Protein AF-A0A968ZY49-F1 (afdb_monomer_lite)

pLDDT: mean 81.08, std 18.73, range [31.48, 95.81]

Radius of gyration: 23.1 Å; chains: 1; bounding box: 58×55×65 Å

Sequence (144 aa):
MNKLLLKALGASWLAFLIIGIVIKFCFAAPTITLLINRSYCAQTEWAQVAQTYRELYTRHQHKTLRLQSVVVFSDFDEAVFESPPLPTIVENLNIYGQFDPHRQKLLQQRYGQTQVIGCHSMKDFNHGVSADSMGKLGKISHKQ

Structure (mmCIF, N/CA/C/O backbone):
data_AF-A0A968ZY49-F1
#
_entry.id   AF-A0A968ZY49-F1
#
loop_
_atom_site.group_PDB
_atom_site.id
_atom_site.type_symbol
_atom_site.label_atom_id
_atom_site.label_alt_id
_atom_site.label_comp_id
_atom_site.label_asym_id
_atom_site.label_entity_id
_atom_site.label_seq_id
_atom_site.pdbx_PDB_ins_code
_atom_site.Cartn_x
_atom_site.Cartn_y
_atom_site.Cartn_z
_atom_site.occupancy
_atom_site.B_iso_or_equiv
_atom_site.auth_seq_id
_atom_site.auth_comp_id
_atom_site.auth_asym_id
_atom_site.auth_atom_id
_atom_site.pdbx_PDB_model_num
ATOM 1 N N . MET A 1 1 ? -43.993 -1.589 46.257 1.00 51.53 1 MET A N 1
ATOM 2 C CA . MET A 1 1 ? -42.820 -1.955 45.426 1.00 51.53 1 MET A CA 1
ATOM 3 C C . MET A 1 1 ? -42.411 -0.731 44.609 1.00 51.53 1 MET A C 1
ATOM 5 O O . MET A 1 1 ? -43.206 -0.241 43.812 1.00 51.53 1 MET A O 1
ATOM 9 N N . ASN A 1 2 ? -41.250 -0.145 44.906 1.00 61.53 2 ASN A N 1
ATOM 10 C CA . ASN A 1 2 ? -40.913 1.238 44.543 1.00 61.53 2 ASN A CA 1
ATOM 11 C C . ASN A 1 2 ? -40.533 1.384 43.059 1.00 61.53 2 ASN A C 1
ATOM 13 O O . ASN A 1 2 ? -39.383 1.187 42.674 1.00 61.53 2 ASN A O 1
ATOM 17 N N . LYS A 1 3 ? -41.506 1.787 42.230 1.00 71.69 3 LYS A N 1
ATOM 18 C CA . LYS A 1 3 ? -41.359 2.032 40.778 1.00 71.69 3 LYS A CA 1
ATOM 19 C C . LYS A 1 3 ? -40.250 3.041 40.423 1.00 71.69 3 LYS A C 1
ATOM 21 O O . LYS A 1 3 ? -39.707 2.990 39.324 1.00 71.69 3 LYS A O 1
ATOM 26 N N . LEU A 1 4 ? -39.907 3.935 41.352 1.00 73.56 4 LEU A N 1
ATOM 27 C CA . LEU A 1 4 ? -38.836 4.928 41.203 1.00 73.56 4 LEU A CA 1
ATOM 28 C C . LEU A 1 4 ? -37.434 4.300 41.184 1.00 73.56 4 LEU A C 1
ATOM 30 O O . L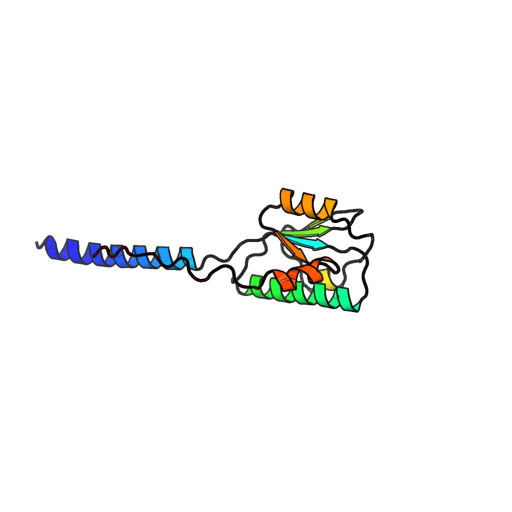EU A 1 4 ? -36.614 4.694 40.361 1.00 73.56 4 LEU A O 1
ATOM 34 N N . LEU A 1 5 ? -37.181 3.286 42.020 1.00 74.94 5 LEU A N 1
ATOM 35 C CA . LEU A 1 5 ? -35.892 2.582 42.058 1.00 74.94 5 LEU A CA 1
ATOM 36 C C . LEU A 1 5 ? -35.644 1.801 40.762 1.00 74.94 5 LEU A C 1
ATOM 38 O O . LEU A 1 5 ? -34.552 1.862 40.204 1.00 74.94 5 LEU A O 1
ATOM 42 N N . LEU A 1 6 ? -36.683 1.144 40.235 1.00 76.69 6 LEU A N 1
ATOM 43 C CA . LEU A 1 6 ? -36.614 0.438 38.951 1.00 76.69 6 LEU A CA 1
ATOM 44 C C . LEU A 1 6 ? -36.355 1.390 37.773 1.00 76.69 6 LEU A C 1
ATOM 46 O O . LEU A 1 6 ? -35.575 1.067 36.881 1.00 76.69 6 LEU A O 1
ATOM 50 N N . LYS A 1 7 ? -36.975 2.578 37.780 1.00 77.19 7 LYS A N 1
ATOM 51 C CA . LYS A 1 7 ? -36.745 3.609 36.757 1.00 77.19 7 LYS A CA 1
ATOM 52 C C . LYS A 1 7 ? -35.323 4.167 36.799 1.00 77.19 7 LYS A C 1
ATOM 54 O O . LYS A 1 7 ? -34.729 4.344 35.742 1.00 77.19 7 LYS A O 1
ATOM 59 N N . ALA A 1 8 ? -34.781 4.417 37.991 1.00 79.44 8 ALA A N 1
ATOM 60 C CA . ALA A 1 8 ? -33.418 4.919 38.148 1.00 79.44 8 ALA A CA 1
ATOM 61 C C . ALA A 1 8 ? -32.373 3.891 37.681 1.00 79.44 8 ALA A C 1
ATOM 63 O O . ALA A 1 8 ? -31.497 4.227 36.890 1.00 79.44 8 ALA A O 1
ATOM 64 N N . LEU A 1 9 ? -32.523 2.624 38.085 1.00 80.06 9 LEU A N 1
ATOM 65 C CA . LEU A 1 9 ? -31.646 1.529 37.653 1.00 80.06 9 LEU A CA 1
ATOM 66 C C . LEU A 1 9 ? -31.698 1.315 36.133 1.00 80.06 9 LEU A C 1
ATOM 68 O O . LEU A 1 9 ? -30.657 1.177 35.490 1.00 80.06 9 LEU A O 1
ATOM 72 N N . GLY A 1 10 ? -32.899 1.350 35.548 1.00 83.19 10 GLY A N 1
ATOM 73 C CA . GLY A 1 10 ? -33.075 1.255 34.100 1.00 83.19 10 GLY A CA 1
ATOM 74 C C . GLY A 1 10 ? -32.441 2.428 33.348 1.00 83.19 10 GLY A C 1
ATOM 75 O O . GLY A 1 10 ? -31.779 2.213 32.336 1.00 83.19 10 GLY A O 1
ATOM 76 N N . ALA A 1 11 ? -32.585 3.655 33.859 1.00 84.56 11 ALA A N 1
ATOM 77 C CA . ALA A 1 11 ? -32.007 4.852 33.249 1.00 84.56 11 ALA A CA 1
ATOM 78 C C . ALA A 1 11 ? -30.470 4.839 33.270 1.00 84.56 11 ALA A C 1
ATOM 80 O O . ALA A 1 11 ? -29.849 5.172 32.261 1.00 84.56 11 ALA A O 1
ATOM 81 N N . SER A 1 12 ? -29.851 4.401 34.373 1.00 85.50 12 SER A N 1
ATOM 82 C CA . SER A 1 12 ? -28.393 4.249 34.453 1.00 85.50 12 SER A CA 1
ATOM 83 C C . SER A 1 12 ? -27.876 3.217 33.452 1.00 85.50 12 SER A C 1
ATOM 85 O O . SER A 1 12 ? -26.904 3.487 32.750 1.00 85.50 12 SER A O 1
ATOM 87 N N . TRP A 1 13 ? -28.548 2.071 33.317 1.00 89.38 13 TRP A N 1
ATOM 88 C CA . TRP A 1 13 ? -28.162 1.052 32.337 1.00 89.38 13 TRP A CA 1
ATOM 89 C C . TRP A 1 13 ? -28.266 1.570 30.898 1.00 89.38 13 TRP A C 1
ATOM 91 O O . TRP A 1 13 ? -27.377 1.340 30.078 1.00 89.38 13 TRP A O 1
ATOM 101 N N . LEU A 1 14 ? -29.328 2.324 30.600 1.00 87.31 14 LEU A N 1
ATOM 102 C CA . LEU A 1 14 ? -29.531 2.930 29.286 1.00 87.31 14 LEU A CA 1
ATOM 103 C C . LEU A 1 14 ? -28.442 3.961 28.963 1.00 87.31 14 LEU A C 1
ATOM 105 O O . LEU A 1 14 ? -27.906 3.955 27.857 1.00 87.31 14 LEU A O 1
ATOM 109 N N . ALA A 1 15 ? -28.070 4.799 29.934 1.00 85.38 15 ALA A N 1
ATOM 110 C CA . ALA A 1 15 ? -26.989 5.769 29.778 1.00 85.38 15 ALA A CA 1
ATOM 111 C C . ALA A 1 15 ? -25.644 5.082 29.477 1.00 85.38 15 ALA A C 1
ATOM 113 O O . ALA A 1 15 ? -24.941 5.490 28.553 1.00 85.38 15 ALA A O 1
ATOM 114 N N . PHE A 1 16 ? -25.320 3.995 30.186 1.00 86.94 16 PHE A N 1
ATOM 115 C CA . PHE A 1 16 ? -24.114 3.204 29.920 1.00 86.94 16 PHE A CA 1
ATOM 116 C C . PHE A 1 16 ? -24.113 2.572 28.521 1.00 86.94 16 PHE A C 1
ATOM 118 O O . PHE A 1 16 ? -23.088 2.608 27.839 1.00 86.94 16 PHE A O 1
ATOM 125 N N . LEU A 1 17 ? -25.251 2.039 28.061 1.00 88.88 17 LEU A N 1
ATOM 126 C CA . LEU A 1 17 ? -25.364 1.473 26.712 1.00 88.88 17 LEU A CA 1
ATOM 127 C C . LEU A 1 17 ? -25.159 2.530 25.625 1.00 88.88 17 LEU A C 1
ATOM 129 O O . LEU A 1 17 ? -24.424 2.283 24.670 1.00 88.88 17 LEU A O 1
ATOM 133 N N . ILE A 1 18 ? -25.762 3.711 25.780 1.00 86.94 18 ILE A N 1
ATOM 134 C CA . ILE A 1 18 ? -25.609 4.810 24.818 1.00 86.94 18 ILE A CA 1
ATOM 135 C C . ILE A 1 18 ? -24.138 5.226 24.721 1.00 86.94 18 ILE A C 1
ATOM 137 O O . ILE A 1 18 ? -23.601 5.319 23.619 1.00 86.94 18 ILE A O 1
ATOM 141 N N . ILE A 1 19 ? -23.462 5.408 25.859 1.00 87.94 19 ILE A N 1
ATOM 142 C CA . ILE A 1 19 ? -22.042 5.788 25.892 1.00 87.94 19 ILE A CA 1
ATOM 143 C C . ILE A 1 19 ? -21.172 4.718 25.217 1.00 87.94 19 ILE A C 1
ATOM 145 O O . ILE A 1 19 ? -20.325 5.048 24.387 1.00 87.94 19 ILE A O 1
ATOM 149 N N . GLY A 1 20 ? -21.408 3.434 25.503 1.00 82.69 20 GLY A N 1
ATOM 150 C CA . GLY A 1 20 ? -20.674 2.334 24.872 1.00 82.69 20 GLY A CA 1
ATOM 151 C C . GLY A 1 20 ? -20.842 2.287 23.347 1.00 82.69 20 GLY A C 1
ATOM 152 O O . GLY A 1 20 ? -19.873 2.047 22.623 1.00 82.69 20 GLY A O 1
ATOM 153 N N . ILE A 1 21 ? -22.047 2.568 22.843 1.00 85.31 21 ILE A N 1
ATOM 154 C CA . ILE A 1 21 ? -22.327 2.636 21.401 1.00 85.31 21 ILE A CA 1
ATOM 155 C C . ILE A 1 21 ? -21.583 3.810 20.756 1.00 85.31 21 ILE A C 1
ATOM 157 O O . ILE A 1 21 ? -20.951 3.625 19.716 1.00 85.31 21 ILE A O 1
ATOM 161 N N . VAL A 1 22 ? -21.610 4.991 21.381 1.00 86.06 22 VAL A N 1
ATOM 162 C CA . VAL A 1 22 ? -20.924 6.190 20.871 1.00 86.06 22 VAL A CA 1
ATOM 163 C C . VAL A 1 22 ? -19.418 5.952 20.760 1.00 86.06 22 VAL A C 1
ATOM 165 O O . VAL A 1 22 ? -18.831 6.245 19.721 1.00 86.06 22 VAL A O 1
ATOM 168 N N . ILE A 1 23 ? -18.798 5.344 21.777 1.00 80.62 23 ILE A N 1
ATOM 169 C CA . ILE A 1 23 ? -17.364 5.017 21.755 1.00 80.62 23 ILE A CA 1
ATOM 170 C C . ILE A 1 23 ? -17.045 4.070 20.596 1.00 80.62 23 ILE A C 1
ATOM 172 O O . ILE A 1 23 ? -16.114 4.317 19.832 1.00 80.62 23 ILE A O 1
ATOM 176 N N . LYS A 1 24 ? -17.838 3.008 20.417 1.00 78.50 24 LYS A N 1
ATOM 177 C CA . LYS A 1 24 ? -17.622 2.046 19.329 1.00 78.50 24 LYS A CA 1
ATOM 178 C C . LYS A 1 24 ? -17.738 2.696 17.950 1.00 78.50 24 LYS A C 1
ATOM 180 O O . LYS A 1 24 ? -16.978 2.343 17.053 1.00 78.50 24 LYS A O 1
ATOM 185 N N . PHE A 1 25 ? -18.677 3.623 17.782 1.00 74.94 25 PHE A N 1
ATOM 186 C CA . PHE A 1 25 ? -18.886 4.301 16.506 1.00 74.94 25 PHE A CA 1
ATOM 187 C C . PHE A 1 25 ? -17.777 5.319 16.208 1.00 74.94 25 PHE A C 1
ATOM 189 O O . PHE A 1 25 ? -17.295 5.381 15.082 1.00 74.94 25 PHE A O 1
ATOM 196 N N . CYS A 1 26 ? -17.310 6.058 17.218 1.00 74.94 26 CYS A N 1
ATOM 197 C CA . CYS A 1 26 ? -16.195 6.997 17.071 1.00 74.94 26 CYS A CA 1
ATOM 198 C C . CYS A 1 26 ? -14.845 6.314 16.800 1.00 74.94 26 CYS A C 1
ATOM 200 O O . CYS A 1 26 ? -13.999 6.910 16.143 1.00 74.94 26 CYS A O 1
ATOM 202 N N . PHE A 1 27 ? -14.636 5.086 17.283 1.00 74.62 27 PHE A N 1
ATOM 203 C CA . PHE A 1 27 ? -13.379 4.340 17.120 1.00 74.62 27 PHE A CA 1
ATOM 204 C C . PHE A 1 27 ? -13.416 3.292 15.995 1.00 74.62 27 PHE A C 1
ATOM 206 O O . PHE A 1 27 ? -12.540 2.428 15.921 1.00 74.62 27 PHE A O 1
ATOM 213 N N . ALA A 1 28 ? -14.417 3.331 15.111 1.00 76.94 28 ALA A N 1
ATOM 214 C CA . ALA A 1 28 ? -14.447 2.446 13.955 1.00 76.94 28 ALA A CA 1
ATOM 215 C C . ALA A 1 28 ? -13.270 2.762 13.014 1.00 76.94 28 ALA A C 1
ATOM 217 O O . ALA A 1 28 ? -13.114 3.890 12.551 1.00 76.94 28 ALA A O 1
ATOM 218 N N . ALA A 1 29 ? -12.437 1.756 12.734 1.00 81.69 29 ALA A N 1
ATOM 219 C CA . ALA A 1 29 ? -11.286 1.922 11.858 1.00 81.69 29 ALA A CA 1
ATOM 220 C C . ALA A 1 29 ? -11.734 2.283 10.427 1.00 81.69 29 ALA A C 1
ATOM 222 O O . ALA A 1 29 ? 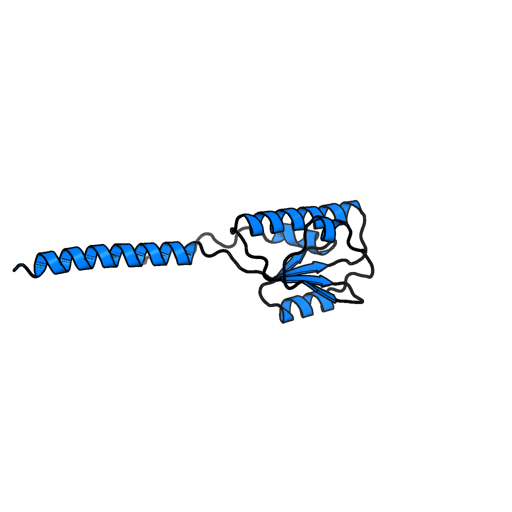-12.593 1.585 9.871 1.00 81.69 29 ALA A O 1
ATOM 223 N N . PRO A 1 30 ? -11.155 3.325 9.804 1.00 86.50 30 PRO A N 1
ATOM 224 C CA . PRO A 1 30 ? -11.471 3.685 8.428 1.00 86.50 30 PRO A CA 1
ATOM 225 C C . PRO A 1 30 ? -11.127 2.528 7.490 1.00 86.50 30 PRO A C 1
ATOM 227 O O . PRO A 1 30 ? -10.041 1.951 7.572 1.00 86.50 30 PRO A O 1
ATOM 230 N N . THR A 1 31 ? -12.061 2.186 6.604 1.00 90.44 31 THR A N 1
ATOM 231 C CA . THR A 1 31 ? -11.875 1.146 5.587 1.00 90.44 31 THR A CA 1
ATOM 232 C C . THR A 1 31 ? -11.558 1.807 4.255 1.00 90.44 31 THR A C 1
ATOM 234 O O . THR A 1 31 ? -12.307 2.673 3.819 1.00 90.44 31 THR A O 1
ATOM 237 N N . ILE A 1 32 ? -10.449 1.423 3.627 1.00 92.56 32 ILE A N 1
ATOM 238 C CA . ILE A 1 32 ? -9.972 2.029 2.381 1.00 92.56 32 ILE A CA 1
ATOM 239 C C . ILE A 1 32 ? -9.532 0.968 1.372 1.00 92.56 32 ILE A C 1
ATOM 241 O O . ILE A 1 32 ? -9.091 -0.122 1.747 1.00 92.56 32 ILE A O 1
ATOM 245 N N . THR A 1 33 ? -9.589 1.319 0.091 1.00 94.19 33 THR A N 1
ATOM 246 C CA . THR A 1 33 ? -8.935 0.569 -0.987 1.00 94.19 33 THR A CA 1
ATOM 247 C C . THR A 1 33 ? -7.609 1.236 -1.329 1.00 94.19 33 THR A C 1
ATOM 249 O O . THR A 1 33 ? -7.546 2.448 -1.529 1.00 94.19 33 THR A O 1
ATOM 252 N N . LEU A 1 34 ? -6.525 0.469 -1.380 1.00 95.06 34 LEU A N 1
ATOM 253 C CA . LEU A 1 34 ? -5.212 1.008 -1.714 1.00 95.06 34 LEU A CA 1
ATOM 254 C C . LEU A 1 34 ? -4.924 0.796 -3.196 1.00 95.06 34 LEU A C 1
ATOM 256 O O . LEU A 1 34 ? -4.916 -0.336 -3.665 1.00 95.06 34 LEU A O 1
ATOM 260 N N . LEU A 1 35 ? -4.646 1.873 -3.919 1.00 94.94 35 LEU A N 1
ATOM 261 C CA . LEU A 1 35 ? -4.193 1.825 -5.302 1.00 94.94 35 LEU A CA 1
ATOM 262 C C . LEU A 1 35 ? -2.669 1.991 -5.320 1.00 94.94 35 LEU A C 1
ATOM 264 O O . LEU A 1 35 ? -2.148 3.005 -4.858 1.00 94.94 35 LEU A O 1
ATOM 268 N N . ILE A 1 36 ? -1.952 1.004 -5.847 1.00 94.25 36 ILE A N 1
ATOM 269 C CA . ILE A 1 36 ? -0.494 1.014 -5.982 1.00 94.25 36 ILE A CA 1
ATOM 270 C C . ILE A 1 36 ? -0.152 1.198 -7.454 1.00 94.25 36 ILE A C 1
ATOM 272 O O . ILE A 1 36 ? -0.359 0.295 -8.265 1.00 94.25 36 ILE A O 1
ATOM 276 N N . ASN A 1 37 ? 0.393 2.360 -7.793 1.00 93.62 37 ASN A N 1
ATOM 277 C CA . ASN A 1 37 ? 0.915 2.608 -9.126 1.00 93.62 37 ASN A CA 1
ATOM 278 C C . ASN A 1 37 ? 2.333 2.034 -9.240 1.00 93.62 37 ASN A C 1
ATOM 280 O O . ASN A 1 37 ? 3.238 2.468 -8.524 1.00 93.62 37 ASN A O 1
ATOM 284 N N . ARG A 1 38 ? 2.516 1.078 -10.153 1.00 93.06 38 ARG A N 1
ATOM 285 C CA . ARG A 1 38 ? 3.796 0.414 -10.453 1.00 93.06 38 ARG A CA 1
ATOM 286 C C . ARG A 1 38 ? 4.417 0.865 -11.781 1.00 93.06 38 ARG A C 1
ATOM 288 O O . ARG A 1 38 ? 5.150 0.099 -12.402 1.00 93.06 38 ARG A O 1
ATOM 295 N N . SER A 1 39 ? 4.111 2.084 -12.228 1.00 92.06 39 SER A N 1
ATOM 296 C CA . SER A 1 39 ? 4.826 2.750 -13.323 1.00 92.06 39 SER A CA 1
ATOM 297 C C . SER A 1 39 ? 6.329 2.772 -13.050 1.00 92.06 39 SER A C 1
ATOM 299 O O . SER A 1 39 ? 6.725 2.972 -11.900 1.00 92.06 39 SER A O 1
ATOM 301 N N . TYR A 1 40 ? 7.152 2.640 -14.089 1.00 90.06 40 TYR A N 1
ATOM 302 C CA . TYR A 1 40 ? 8.611 2.609 -13.979 1.00 90.06 40 TYR A CA 1
ATOM 303 C C . TYR A 1 40 ? 9.173 3.799 -13.175 1.00 90.06 40 TYR A C 1
ATOM 305 O O . TYR A 1 40 ? 8.833 4.955 -13.434 1.00 90.06 40 TYR A O 1
ATOM 313 N N . CYS A 1 41 ? 10.050 3.510 -12.211 1.00 88.81 41 CYS A N 1
ATOM 314 C CA . CYS A 1 41 ? 10.745 4.500 -11.385 1.00 88.81 41 CYS A CA 1
ATOM 315 C C . CYS A 1 41 ? 12.085 3.966 -10.866 1.00 88.81 41 CYS A C 1
ATOM 317 O O . CYS A 1 41 ? 12.407 2.787 -11.029 1.00 88.81 41 CYS A O 1
ATOM 319 N N . ALA A 1 42 ? 12.887 4.845 -10.257 1.00 90.19 42 ALA A N 1
ATOM 320 C CA . ALA A 1 42 ? 14.172 4.455 -9.691 1.00 90.19 42 ALA A CA 1
ATOM 321 C C . ALA A 1 42 ? 13.990 3.526 -8.478 1.00 90.19 42 ALA A C 1
ATOM 323 O O . ALA A 1 42 ? 13.033 3.655 -7.713 1.00 90.19 42 ALA A O 1
ATOM 324 N N . GLN A 1 43 ? 14.957 2.631 -8.249 1.00 88.69 43 GLN A N 1
ATOM 325 C CA . GLN A 1 43 ? 14.908 1.661 -7.145 1.00 88.69 43 GLN A CA 1
ATOM 326 C C . GLN A 1 43 ? 14.719 2.328 -5.771 1.00 88.69 43 GLN A C 1
ATOM 328 O O . GLN A 1 43 ? 14.038 1.790 -4.901 1.00 88.69 43 GLN A O 1
ATOM 333 N N . THR A 1 44 ? 15.308 3.509 -5.571 1.00 89.12 44 THR A N 1
ATOM 334 C CA . THR A 1 44 ? 15.183 4.280 -4.328 1.00 89.12 44 THR A CA 1
ATOM 335 C C . THR A 1 44 ? 13.772 4.827 -4.119 1.00 89.12 44 THR A C 1
ATOM 337 O O . THR A 1 44 ? 13.278 4.806 -2.995 1.00 89.12 44 THR A O 1
ATOM 340 N N . GLU A 1 45 ? 13.102 5.271 -5.183 1.00 90.44 45 GLU A N 1
ATOM 341 C CA . GLU A 1 45 ? 11.714 5.745 -5.135 1.00 90.44 45 GLU A CA 1
ATOM 342 C C . GLU A 1 45 ? 10.759 4.579 -4.873 1.00 90.44 45 GLU A C 1
ATOM 344 O O . GLU A 1 45 ? 9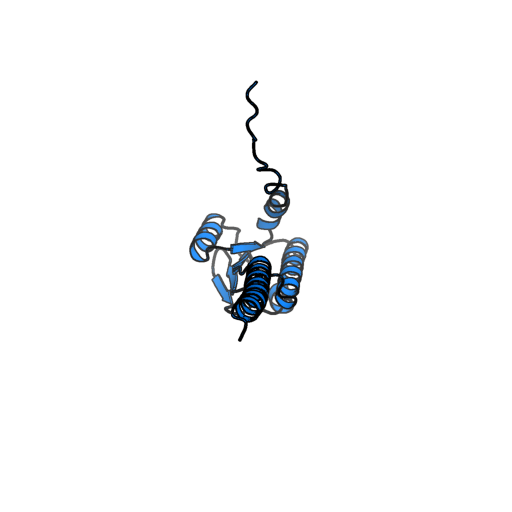.873 4.670 -4.024 1.00 90.44 45 GLU A O 1
ATOM 349 N N . TRP A 1 46 ? 10.984 3.438 -5.530 1.00 92.25 46 TRP A N 1
ATOM 350 C CA . TRP A 1 46 ? 10.188 2.239 -5.286 1.00 92.25 46 TRP A CA 1
ATOM 351 C C . TRP A 1 46 ? 10.336 1.719 -3.854 1.00 92.25 46 TRP A C 1
ATOM 353 O O . TRP A 1 46 ? 9.347 1.351 -3.221 1.00 92.25 46 TRP A O 1
ATOM 363 N N . ALA A 1 47 ? 11.550 1.755 -3.299 1.00 91.81 47 ALA A N 1
ATOM 364 C CA . ALA A 1 47 ? 11.786 1.390 -1.906 1.00 91.81 47 ALA A CA 1
ATOM 365 C C . ALA A 1 47 ? 10.971 2.262 -0.932 1.00 91.81 47 ALA A C 1
ATOM 367 O O . ALA A 1 47 ? 10.480 1.751 0.075 1.00 91.81 47 ALA A O 1
ATOM 368 N N . GLN A 1 48 ? 10.764 3.549 -1.242 1.00 92.50 48 GLN A N 1
ATOM 369 C CA . GLN A 1 48 ? 9.883 4.414 -0.451 1.00 92.50 48 GLN A CA 1
ATOM 370 C C . GLN A 1 48 ? 8.422 3.971 -0.565 1.00 92.50 48 GLN A C 1
ATOM 372 O O . GLN A 1 48 ? 7.752 3.837 0.457 1.00 92.50 48 GLN A O 1
ATOM 377 N N . VAL A 1 49 ? 7.932 3.681 -1.775 1.00 92.94 49 VAL A N 1
ATOM 378 C CA . VAL A 1 49 ? 6.563 3.170 -1.990 1.00 92.94 49 VAL A CA 1
ATOM 379 C C . VAL A 1 49 ? 6.327 1.886 -1.195 1.00 92.94 49 VAL A C 1
ATOM 381 O O . VAL A 1 49 ? 5.326 1.769 -0.484 1.00 92.94 49 VAL A O 1
ATOM 384 N N . ALA A 1 50 ? 7.272 0.951 -1.260 1.00 93.94 50 ALA A N 1
ATOM 385 C CA . ALA A 1 50 ? 7.223 -0.297 -0.514 1.00 93.94 50 ALA A CA 1
ATOM 386 C C . ALA A 1 50 ? 7.232 -0.069 1.009 1.00 93.94 50 ALA A C 1
ATOM 388 O O . ALA A 1 50 ? 6.478 -0.712 1.743 1.00 93.94 50 ALA A O 1
ATOM 389 N N . GLN A 1 51 ? 8.021 0.893 1.492 1.00 94.50 51 GLN A N 1
ATOM 390 C CA . GLN A 1 51 ? 8.039 1.273 2.903 1.00 94.50 51 GLN A CA 1
ATOM 391 C C . GLN A 1 51 ? 6.700 1.882 3.352 1.00 94.50 51 GLN A C 1
ATOM 393 O O . GLN A 1 51 ? 6.160 1.482 4.383 1.00 94.50 51 GLN A O 1
ATOM 398 N N . THR A 1 52 ? 6.103 2.777 2.562 1.00 93.94 52 THR A N 1
ATOM 399 C CA . THR A 1 52 ? 4.769 3.330 2.850 1.00 93.94 52 THR A CA 1
ATOM 400 C C . THR A 1 52 ? 3.692 2.246 2.843 1.00 93.94 52 THR A C 1
ATOM 402 O O . THR A 1 52 ? 2.807 2.250 3.703 1.00 93.94 52 THR A O 1
ATOM 405 N N . TYR A 1 53 ? 3.774 1.277 1.926 1.00 95.25 53 TYR A N 1
ATOM 406 C CA . TYR A 1 53 ? 2.893 0.109 1.949 1.00 95.25 53 TYR A CA 1
ATOM 407 C C . TYR A 1 53 ? 3.039 -0.675 3.256 1.00 95.25 53 TYR A C 1
ATOM 409 O O . TYR A 1 53 ? 2.039 -0.996 3.897 1.00 95.25 53 TYR A O 1
ATOM 417 N N . ARG A 1 54 ? 4.275 -0.942 3.689 1.00 95.81 54 ARG A N 1
ATOM 418 C CA . ARG A 1 54 ? 4.564 -1.652 4.940 1.00 95.81 54 ARG A CA 1
ATOM 419 C C . ARG A 1 54 ? 3.958 -0.938 6.150 1.00 95.81 54 ARG A C 1
ATOM 421 O O . ARG A 1 54 ? 3.358 -1.587 6.999 1.0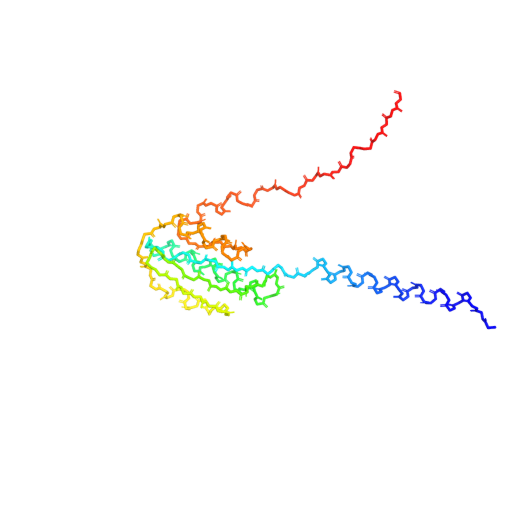0 95.81 54 ARG A O 1
ATOM 428 N N . GLU A 1 55 ? 4.030 0.388 6.208 1.00 94.94 55 GLU A N 1
ATOM 429 C CA . GLU A 1 55 ? 3.398 1.185 7.269 1.00 94.94 55 GLU A CA 1
ATOM 430 C C . GLU A 1 55 ? 1.865 1.096 7.250 1.00 94.94 55 GLU A C 1
ATOM 432 O O . GLU A 1 55 ? 1.226 0.959 8.298 1.00 94.94 55 GLU A O 1
ATOM 437 N N . LEU A 1 56 ? 1.249 1.151 6.066 1.00 93.94 56 LEU A N 1
ATOM 438 C CA . LEU A 1 56 ? -0.195 0.950 5.902 1.00 93.94 56 LEU A CA 1
ATOM 439 C C . LEU A 1 56 ? -0.619 -0.464 6.305 1.00 93.94 56 LEU A C 1
ATOM 441 O O . LEU A 1 56 ? -1.633 -0.631 6.984 1.00 93.94 56 LEU A O 1
ATOM 445 N N . TYR A 1 57 ? 0.179 -1.467 5.950 1.00 94.81 57 TYR A N 1
ATOM 446 C CA . TYR A 1 57 ? -0.041 -2.856 6.326 1.00 94.81 57 TYR A CA 1
ATOM 447 C C . TYR A 1 57 ? 0.056 -3.055 7.846 1.00 94.81 57 TYR A C 1
ATOM 449 O O . TYR A 1 57 ? -0.808 -3.696 8.441 1.00 94.81 57 TYR A O 1
ATOM 457 N N . THR A 1 58 ? 1.032 -2.435 8.510 1.00 95.12 58 THR A N 1
ATOM 458 C CA . THR A 1 58 ? 1.140 -2.439 9.977 1.00 95.12 58 THR A CA 1
ATOM 459 C C . THR A 1 58 ? -0.081 -1.781 10.628 1.00 95.12 58 THR A C 1
ATOM 461 O O . THR A 1 58 ? -0.674 -2.351 11.544 1.00 95.12 58 THR A O 1
ATOM 464 N N . ARG A 1 59 ? -0.545 -0.628 10.122 1.00 93.56 59 ARG A N 1
ATOM 465 C CA . ARG A 1 59 ? -1.800 -0.000 10.591 1.00 93.56 59 ARG A CA 1
ATOM 466 C C . ARG A 1 59 ? -3.017 -0.906 10.393 1.00 93.56 59 ARG A C 1
ATOM 468 O O . ARG A 1 59 ? -3.883 -0.964 11.268 1.00 93.56 59 ARG A O 1
ATOM 475 N N . HIS A 1 60 ? -3.045 -1.656 9.292 1.00 92.19 60 HIS A N 1
ATOM 476 C CA . HIS A 1 60 ? -4.047 -2.689 9.065 1.00 92.19 60 HIS A CA 1
ATOM 477 C C . HIS A 1 60 ? -4.004 -3.793 10.128 1.00 92.19 60 HIS A C 1
ATOM 479 O O . HIS A 1 60 ? -5.037 -4.119 10.715 1.00 92.19 60 HIS A O 1
ATOM 485 N N . GLN A 1 61 ? -2.818 -4.303 10.464 1.00 93.31 61 GLN A N 1
ATOM 486 C CA . GLN A 1 61 ? -2.656 -5.308 11.519 1.00 93.31 61 GLN A CA 1
ATOM 487 C C . GLN A 1 61 ? -3.065 -4.793 12.906 1.00 93.31 61 GLN A C 1
ATOM 489 O O . GLN A 1 61 ? -3.701 -5.518 13.672 1.00 93.31 61 GLN A O 1
ATOM 494 N N . HIS A 1 62 ? -2.775 -3.528 13.216 1.00 92.69 62 HIS A N 1
ATOM 495 C CA . HIS A 1 62 ? -3.179 -2.891 14.472 1.00 92.69 62 HIS A CA 1
ATOM 496 C C . HIS A 1 62 ? -4.651 -2.458 14.514 1.00 92.69 62 HIS A C 1
ATOM 498 O O . HIS A 1 62 ? -5.083 -1.889 15.515 1.00 92.69 62 HIS A O 1
ATOM 504 N N . LYS A 1 63 ? -5.439 -2.733 13.463 1.00 88.88 63 LYS A N 1
ATOM 505 C CA . LYS A 1 63 ? -6.857 -2.354 13.353 1.00 88.88 63 LYS A CA 1
ATOM 506 C C . LYS A 1 63 ? -7.102 -0.846 13.493 1.00 88.88 63 LYS A C 1
ATOM 508 O O . LYS A 1 63 ? -8.201 -0.443 13.856 1.00 88.88 63 LYS A O 1
ATOM 513 N N . THR A 1 64 ? -6.101 -0.013 13.214 1.00 88.00 64 THR A N 1
ATOM 514 C CA . THR A 1 64 ? -6.253 1.454 13.174 1.00 88.00 64 THR A CA 1
ATOM 515 C C . THR A 1 64 ? -6.690 1.941 11.795 1.00 88.00 64 THR A C 1
ATOM 517 O O . THR A 1 64 ? -7.177 3.056 11.653 1.00 88.00 64 THR A O 1
ATOM 520 N N . LEU A 1 65 ? -6.547 1.086 10.787 1.00 90.81 65 LEU A N 1
ATOM 521 C CA . LEU A 1 65 ? -6.989 1.253 9.410 1.00 90.81 65 LEU A CA 1
ATOM 522 C C . LEU A 1 65 ? -7.418 -0.132 8.908 1.00 90.81 65 LEU A C 1
ATOM 524 O O . LEU A 1 65 ? -6.906 -1.140 9.382 1.00 90.81 65 LEU A O 1
ATOM 528 N N . ARG A 1 66 ? -8.345 -0.225 7.962 1.00 92.62 66 ARG A N 1
ATOM 529 C CA . ARG A 1 66 ? -8.678 -1.482 7.290 1.00 92.62 66 ARG A CA 1
ATOM 530 C C . ARG A 1 66 ? -8.413 -1.348 5.800 1.00 92.62 66 ARG A C 1
ATOM 532 O O . ARG A 1 66 ? -9.109 -0.612 5.112 1.00 92.62 66 ARG A O 1
ATOM 539 N N . LEU A 1 67 ? -7.424 -2.082 5.303 1.00 93.06 67 LEU A N 1
ATOM 540 C CA . LEU A 1 67 ? -7.199 -2.228 3.869 1.00 93.06 67 LEU A CA 1
ATOM 541 C C . LEU A 1 67 ? -8.201 -3.261 3.347 1.00 93.06 67 LEU A C 1
ATOM 543 O O . LEU A 1 67 ? -8.084 -4.446 3.648 1.00 93.06 67 LEU A O 1
ATOM 547 N N . GLN A 1 68 ? -9.226 -2.803 2.632 1.00 92.94 68 GLN A N 1
ATOM 548 C CA . GLN A 1 68 ? -10.258 -3.674 2.073 1.00 92.94 68 GLN A CA 1
ATOM 549 C C . GLN A 1 68 ? -9.733 -4.460 0.881 1.00 92.94 68 GLN A C 1
ATOM 551 O O . GLN A 1 68 ? -9.959 -5.657 0.790 1.00 92.94 68 GLN A O 1
ATOM 556 N N . SER A 1 69 ? -9.057 -3.768 -0.027 1.00 93.00 69 SER A N 1
ATOM 557 C CA . SER A 1 69 ? -8.443 -4.358 -1.205 1.00 93.00 69 SER A CA 1
ATOM 558 C C . SER A 1 69 ? -7.204 -3.561 -1.583 1.00 93.00 69 SER A C 1
ATOM 560 O O . SER A 1 69 ? -7.050 -2.395 -1.194 1.00 93.00 69 SER A O 1
ATOM 562 N N . VAL A 1 70 ? -6.303 -4.208 -2.310 1.00 95.81 70 VAL A N 1
ATOM 563 C CA . VAL A 1 70 ? -5.111 -3.575 -2.869 1.00 95.81 70 VAL A CA 1
ATOM 564 C C . VAL A 1 70 ? -5.152 -3.778 -4.372 1.00 95.81 70 VAL A C 1
ATOM 566 O O . VAL A 1 70 ? -5.191 -4.906 -4.845 1.00 95.81 70 VAL A O 1
ATOM 569 N N . VAL A 1 71 ? -5.161 -2.692 -5.130 1.00 95.06 71 VAL A N 1
ATOM 570 C CA . VAL A 1 71 ? -5.180 -2.717 -6.591 1.00 95.06 71 VAL A CA 1
ATOM 571 C C . VAL A 1 71 ? -3.828 -2.235 -7.078 1.00 95.06 71 VAL A C 1
ATOM 573 O O . VAL A 1 71 ? -3.467 -1.077 -6.882 1.00 95.06 71 VAL A O 1
ATOM 576 N N . VAL A 1 72 ? -3.067 -3.121 -7.704 1.00 94.81 72 VAL A N 1
ATOM 577 C CA . VAL A 1 72 ? -1.785 -2.793 -8.327 1.00 94.81 72 VAL A CA 1
ATOM 578 C C . VAL A 1 72 ? -2.040 -2.501 -9.796 1.00 94.81 72 VAL A C 1
ATOM 580 O O . VAL A 1 72 ? -2.656 -3.310 -10.484 1.00 94.81 72 VAL A O 1
ATOM 583 N N . PHE A 1 73 ? -1.584 -1.359 -10.298 1.00 94.31 73 PHE A N 1
ATOM 584 C CA . PHE A 1 73 ? -1.878 -0.951 -11.669 1.00 94.31 73 PHE A CA 1
ATOM 585 C C . PHE A 1 73 ? -0.704 -0.242 -12.349 1.00 94.31 73 PHE A C 1
ATOM 587 O O . PHE A 1 73 ? 0.135 0.386 -11.703 1.00 94.31 73 PHE A O 1
ATOM 594 N N . SER A 1 74 ? -0.668 -0.359 -13.671 1.00 92.31 74 SER A N 1
ATOM 595 C CA . SER A 1 74 ? 0.175 0.392 -14.608 1.00 92.31 74 SER A CA 1
ATOM 596 C C . SER A 1 74 ? -0.700 0.931 -15.750 1.00 92.31 74 SER A C 1
ATOM 598 O O . SER A 1 74 ? -1.919 0.744 -15.756 1.00 92.31 74 SER A O 1
ATOM 600 N N . ASP A 1 75 ? -0.094 1.602 -16.725 1.00 89.75 75 ASP A N 1
ATOM 601 C CA . ASP A 1 75 ? -0.709 1.966 -18.008 1.00 89.75 75 ASP A CA 1
ATOM 602 C C . ASP A 1 75 ? -1.150 0.755 -18.845 1.00 89.75 75 ASP A C 1
ATOM 604 O O . ASP A 1 75 ? -2.105 0.874 -19.613 1.00 89.75 75 ASP A O 1
ATOM 608 N N . PHE A 1 76 ? -0.526 -0.411 -18.668 1.00 86.75 76 PHE A N 1
ATOM 609 C CA . PHE A 1 76 ? -0.866 -1.625 -19.410 1.00 86.75 76 PHE A CA 1
ATOM 610 C C . PHE A 1 76 ? -1.946 -2.460 -18.720 1.00 86.75 76 PHE A C 1
ATOM 612 O O . PHE A 1 76 ? -2.928 -2.844 -19.353 1.00 86.75 76 PHE A O 1
ATOM 619 N N . ASP A 1 77 ? -1.840 -2.700 -17.417 1.00 91.00 77 ASP A N 1
ATOM 620 C CA . ASP A 1 77 ? -2.664 -3.699 -16.734 1.00 91.00 77 ASP A CA 1
ATOM 621 C C . ASP A 1 77 ? -2.955 -3.369 -15.260 1.00 91.00 77 ASP A C 1
ATOM 623 O O . ASP A 1 77 ? -2.396 -2.455 -14.656 1.00 91.00 77 ASP A O 1
ATOM 627 N N . GLU A 1 78 ? -3.921 -4.094 -14.701 1.00 92.88 78 GLU A N 1
ATOM 628 C CA . GLU A 1 78 ? -4.457 -3.934 -13.347 1.00 92.88 78 GLU A CA 1
ATOM 629 C C . GLU A 1 78 ? -4.581 -5.322 -12.707 1.00 92.88 78 GLU A C 1
ATOM 631 O O . GLU A 1 78 ? -5.089 -6.251 -13.333 1.00 92.88 78 GLU A O 1
ATOM 636 N N . ALA A 1 79 ? -4.139 -5.452 -11.459 1.00 93.12 79 ALA A N 1
ATOM 637 C CA . ALA A 1 79 ? -4.273 -6.645 -10.640 1.00 93.12 79 ALA A CA 1
ATOM 638 C C . ALA A 1 79 ? -4.948 -6.277 -9.316 1.00 93.12 79 ALA A C 1
ATOM 640 O O . ALA A 1 79 ? -4.481 -5.396 -8.591 1.00 93.12 79 ALA A O 1
ATOM 641 N N . VAL A 1 80 ? -6.047 -6.958 -8.997 1.00 94.94 80 VAL A N 1
ATOM 642 C CA . VAL A 1 80 ? -6.831 -6.715 -7.783 1.00 94.94 80 VAL A CA 1
ATOM 643 C C . VAL A 1 80 ? -6.546 -7.815 -6.771 1.00 94.94 80 VAL A C 1
ATOM 645 O O . VAL A 1 80 ? -6.721 -8.998 -7.054 1.00 94.94 80 VAL A O 1
ATOM 648 N N . PHE A 1 81 ? -6.142 -7.414 -5.573 1.00 94.06 81 PHE A N 1
ATOM 649 C CA . PHE A 1 81 ? -5.991 -8.284 -4.419 1.00 94.06 81 PHE A CA 1
ATOM 650 C C . PHE A 1 81 ? -7.150 -8.025 -3.454 1.00 94.06 81 PHE A C 1
ATOM 652 O O . PHE A 1 81 ? -7.214 -6.976 -2.808 1.00 94.06 81 PHE A O 1
ATOM 659 N N . GLU A 1 82 ? -8.060 -8.995 -3.336 1.00 91.56 82 GLU A N 1
ATOM 660 C CA . GLU A 1 82 ? -9.196 -8.936 -2.399 1.00 91.56 82 GLU A CA 1
ATOM 661 C C . GLU A 1 82 ? -8.760 -8.945 -0.927 1.00 91.56 82 GLU A C 1
ATOM 663 O O . GLU A 1 82 ? -9.529 -8.596 -0.038 1.00 91.56 82 GLU A O 1
ATOM 668 N N . SER A 1 83 ? -7.523 -9.359 -0.657 1.00 90.31 83 SER A N 1
ATOM 669 C CA . SER A 1 83 ? -6.889 -9.276 0.655 1.00 90.31 83 SER A CA 1
ATOM 670 C C . SER A 1 83 ? -5.518 -8.619 0.523 1.00 90.31 83 SER A C 1
ATOM 672 O O . SER A 1 83 ? -4.813 -8.908 -0.446 1.00 90.31 83 SER A O 1
ATOM 674 N N . PRO A 1 84 ? -5.105 -7.763 1.475 1.00 92.81 84 PRO A N 1
ATOM 675 C CA . PRO A 1 84 ? -3.827 -7.064 1.387 1.00 92.81 84 PRO A CA 1
ATOM 676 C C . PRO A 1 84 ? -2.661 -8.059 1.311 1.00 92.81 84 PRO A C 1
ATOM 678 O O . PRO A 1 84 ? -2.496 -8.854 2.242 1.00 92.81 84 PRO A O 1
ATOM 681 N N . PRO A 1 85 ? -1.851 -8.045 0.235 1.00 94.50 85 PRO A N 1
ATOM 682 C CA . PRO A 1 85 ? -0.719 -8.952 0.110 1.00 94.50 85 PRO A CA 1
ATOM 683 C C . PRO A 1 85 ? 0.358 -8.654 1.164 1.00 94.50 85 PRO A C 1
ATOM 685 O O . PRO A 1 85 ? 0.429 -7.562 1.732 1.00 94.50 85 PRO A O 1
ATOM 688 N N . LEU A 1 86 ? 1.239 -9.621 1.414 1.00 95.06 86 LEU A N 1
ATOM 689 C CA . LEU A 1 86 ? 2.396 -9.410 2.288 1.00 95.06 86 LEU A CA 1
ATOM 690 C C . LEU A 1 86 ? 3.290 -8.278 1.739 1.00 95.06 86 LEU A C 1
ATOM 692 O O . LEU A 1 86 ? 3.461 -8.188 0.521 1.00 95.06 86 LEU A O 1
ATOM 696 N N . PRO A 1 87 ? 3.915 -7.449 2.601 1.00 94.44 87 PRO A N 1
ATOM 697 C CA . PRO A 1 87 ? 4.821 -6.383 2.159 1.00 94.44 87 PRO A CA 1
ATOM 698 C C . PRO A 1 87 ? 5.947 -6.865 1.240 1.00 94.44 87 PRO A C 1
ATOM 700 O O . PRO A 1 87 ? 6.262 -6.206 0.254 1.00 94.44 87 PRO A O 1
ATOM 703 N N . THR A 1 88 ? 6.458 -8.072 1.483 1.00 93.25 88 THR A N 1
ATOM 704 C CA . THR A 1 88 ? 7.481 -8.711 0.646 1.00 93.25 88 THR A CA 1
ATOM 705 C C . THR A 1 88 ? 7.023 -8.954 -0.792 1.00 93.25 88 THR A C 1
ATOM 707 O O . THR A 1 88 ? 7.853 -8.953 -1.695 1.00 93.25 88 THR A O 1
ATOM 710 N N . ILE A 1 89 ? 5.723 -9.142 -1.042 1.00 92.88 89 ILE A N 1
ATOM 711 C CA . ILE A 1 89 ? 5.192 -9.275 -2.405 1.00 92.88 89 ILE A CA 1
ATOM 712 C C . ILE A 1 89 ? 5.255 -7.921 -3.109 1.00 92.88 89 ILE A C 1
ATOM 714 O O . ILE A 1 89 ? 5.710 -7.856 -4.244 1.00 92.88 89 ILE A O 1
ATOM 718 N N . VAL A 1 90 ? 4.849 -6.845 -2.425 1.00 92.50 90 VAL A N 1
ATOM 719 C CA . VAL A 1 90 ? 4.855 -5.483 -2.980 1.00 92.50 90 VAL A CA 1
ATOM 720 C C . VAL A 1 90 ? 6.278 -5.007 -3.267 1.00 92.50 90 VAL A C 1
ATOM 722 O O . VAL A 1 90 ? 6.531 -4.445 -4.326 1.00 92.50 90 VAL A O 1
ATOM 725 N N . GLU A 1 91 ? 7.225 -5.293 -2.374 1.00 92.19 91 GLU A N 1
ATOM 726 C CA . GLU A 1 91 ? 8.649 -4.983 -2.563 1.00 92.19 91 GLU A CA 1
ATOM 727 C C . GLU A 1 91 ? 9.224 -5.587 -3.850 1.00 92.19 91 GLU A C 1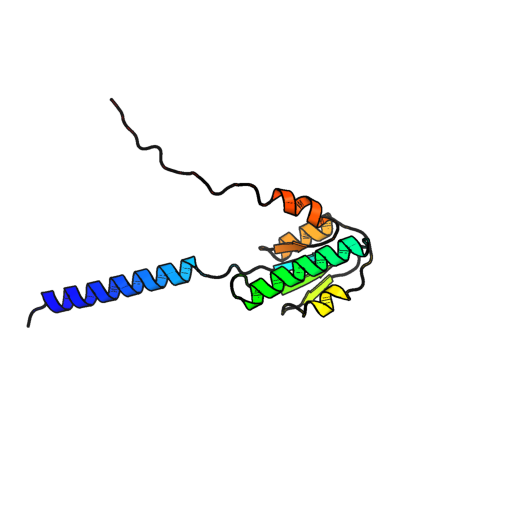
ATOM 729 O O . GLU A 1 91 ? 10.015 -4.935 -4.528 1.00 92.19 91 GLU A O 1
ATOM 734 N N . ASN A 1 92 ? 8.784 -6.798 -4.204 1.00 92.81 92 ASN A N 1
ATOM 735 C CA . ASN A 1 92 ? 9.275 -7.562 -5.351 1.00 92.81 92 ASN A CA 1
ATOM 736 C C . ASN A 1 92 ? 8.372 -7.458 -6.594 1.00 92.81 92 ASN A C 1
ATOM 738 O O . ASN A 1 92 ? 8.508 -8.261 -7.518 1.00 92.81 92 ASN A O 1
ATOM 742 N N . LEU A 1 93 ? 7.428 -6.512 -6.635 1.00 91.12 93 LEU A N 1
ATOM 743 C CA . LEU A 1 93 ? 6.615 -6.305 -7.831 1.00 91.12 93 LEU A CA 1
ATOM 744 C C . LEU A 1 93 ? 7.475 -5.813 -8.996 1.00 91.12 93 LEU A C 1
ATOM 746 O O . LEU A 1 93 ? 8.332 -4.944 -8.846 1.00 91.12 93 LEU A O 1
ATOM 750 N N . ASN A 1 94 ? 7.161 -6.315 -10.188 1.00 89.50 94 ASN A N 1
ATOM 751 C CA . ASN A 1 94 ? 7.731 -5.784 -11.417 1.00 89.50 94 ASN A CA 1
ATOM 752 C C . ASN A 1 94 ? 7.183 -4.376 -11.670 1.00 89.50 94 ASN A C 1
ATOM 754 O O . ASN A 1 94 ? 5.967 -4.185 -11.763 1.00 89.50 94 ASN A O 1
ATOM 758 N N . ILE A 1 95 ? 8.099 -3.420 -11.811 1.00 90.81 95 ILE A N 1
ATOM 759 C CA . ILE A 1 95 ? 7.819 -2.007 -12.059 1.00 90.81 95 ILE A CA 1
ATOM 760 C C . ILE A 1 95 ? 8.015 -1.746 -13.552 1.00 90.81 95 ILE A C 1
ATOM 762 O O . ILE A 1 95 ? 9.100 -1.984 -14.086 1.00 90.81 95 ILE A O 1
ATOM 766 N N . TYR A 1 96 ? 6.977 -1.299 -14.248 1.00 88.06 96 TYR A N 1
ATOM 767 C CA . TYR A 1 96 ? 7.027 -1.106 -15.695 1.00 88.06 96 TYR A CA 1
ATOM 768 C C . TYR A 1 96 ? 5.945 -0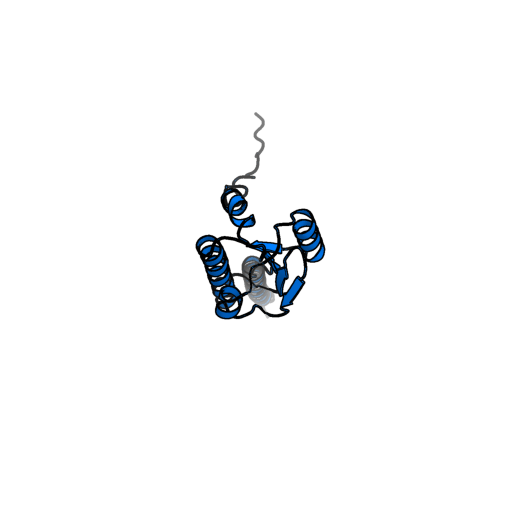.150 -16.183 1.00 88.06 96 TYR A C 1
ATOM 770 O O . TYR A 1 96 ? 4.985 0.155 -15.477 1.00 88.06 96 TYR A O 1
ATOM 778 N N . GLY A 1 97 ? 6.108 0.296 -17.428 1.00 88.12 97 GLY A N 1
ATOM 779 C CA . GLY A 1 97 ? 5.176 1.211 -18.067 1.00 88.12 97 GLY A CA 1
ATOM 780 C C . GLY A 1 97 ? 5.293 2.643 -17.574 1.00 88.12 97 GLY A C 1
ATOM 781 O O . GLY A 1 97 ? 6.208 2.988 -16.819 1.00 88.12 97 GLY A O 1
ATOM 782 N N . GLN A 1 98 ? 4.396 3.494 -18.056 1.00 88.56 98 GLN A N 1
ATOM 783 C CA . GLN A 1 98 ? 4.411 4.926 -17.786 1.00 88.56 98 GLN A CA 1
ATOM 784 C C . GLN A 1 98 ? 3.311 5.340 -16.813 1.00 88.56 98 GLN A C 1
ATOM 786 O O . GLN A 1 98 ? 2.299 4.666 -16.622 1.00 88.56 98 GLN A O 1
ATOM 791 N N . PHE A 1 99 ? 3.537 6.474 -16.155 1.00 89.94 99 PHE A N 1
ATOM 792 C CA . PHE A 1 99 ? 2.534 7.075 -15.295 1.00 89.94 99 PHE A CA 1
ATOM 793 C C . PHE A 1 99 ? 1.383 7.636 -16.142 1.00 89.94 99 PHE A C 1
ATOM 795 O O . PHE A 1 99 ? 1.582 8.575 -16.910 1.00 89.94 99 PHE A O 1
ATOM 802 N N . ASP A 1 100 ? 0.179 7.086 -15.962 1.00 89.75 100 ASP A N 1
ATOM 803 C CA . ASP A 1 100 ? -1.048 7.580 -16.589 1.00 89.75 100 ASP A CA 1
ATOM 804 C C . ASP A 1 100 ? -2.004 8.182 -15.531 1.00 89.75 100 ASP A C 1
ATOM 806 O O . ASP A 1 100 ? -2.680 7.443 -14.797 1.00 89.75 100 ASP A O 1
ATOM 810 N N . PRO A 1 101 ? -2.110 9.524 -15.448 1.00 88.88 101 PRO A N 1
ATOM 811 C CA . PRO A 1 101 ? -3.001 10.186 -14.499 1.00 88.88 101 PRO A CA 1
ATOM 812 C C . PRO A 1 101 ? -4.487 9.966 -14.817 1.00 88.88 101 PRO A C 1
ATOM 814 O O . PRO A 1 101 ? -5.320 9.979 -13.905 1.00 88.88 101 PRO A O 1
ATOM 817 N N . HIS A 1 102 ? -4.847 9.749 -16.085 1.00 91.50 102 HIS A N 1
ATOM 818 C CA . HIS A 1 102 ? -6.228 9.494 -16.484 1.00 91.50 102 HIS A CA 1
ATOM 819 C C . HIS A 1 102 ? -6.684 8.128 -15.965 1.00 91.50 102 HIS A C 1
ATOM 821 O O . HIS A 1 102 ? -7.745 8.019 -15.341 1.00 91.50 102 HIS A O 1
ATOM 827 N N . ARG A 1 103 ? -5.844 7.100 -16.126 1.00 90.56 103 ARG A N 1
ATOM 828 C CA . ARG A 1 103 ? -6.108 5.761 -15.584 1.00 90.56 103 ARG A CA 1
ATOM 829 C C . ARG A 1 103 ? -6.182 5.754 -14.060 1.00 90.56 103 ARG A C 1
ATOM 831 O O . ARG A 1 103 ? -7.104 5.154 -13.511 1.00 90.56 103 ARG A O 1
ATOM 838 N N . GLN A 1 104 ? -5.294 6.472 -13.371 1.00 91.75 104 GLN A N 1
ATOM 839 C CA . GLN A 1 104 ? -5.380 6.619 -11.914 1.00 91.75 104 GLN A CA 1
ATOM 840 C C . GLN A 1 104 ? -6.726 7.218 -11.484 1.00 91.75 104 GLN A C 1
ATOM 842 O O . GLN A 1 104 ? -7.389 6.669 -10.605 1.00 91.75 104 GLN A O 1
ATOM 847 N N . LYS A 1 105 ? -7.158 8.313 -12.120 1.00 91.19 105 LYS A N 1
ATOM 848 C CA . LYS A 1 105 ? -8.424 8.978 -11.784 1.00 91.19 105 LYS A CA 1
ATOM 849 C C . LYS A 1 105 ? -9.630 8.065 -12.014 1.00 91.19 105 LYS A C 1
ATOM 851 O O . LYS A 1 105 ? -10.534 8.034 -11.182 1.00 91.19 105 LYS A O 1
ATOM 856 N N . LEU A 1 106 ? -9.625 7.291 -13.101 1.00 92.69 106 LEU A N 1
ATOM 857 C CA . LEU A 1 106 ? -10.657 6.286 -13.374 1.00 92.69 106 LEU A CA 1
ATOM 858 C C . LEU A 1 106 ? -10.727 5.219 -12.272 1.00 92.69 106 LEU A C 1
ATOM 860 O O . LEU A 1 106 ? -11.820 4.860 -11.837 1.00 92.69 106 LEU A O 1
ATOM 864 N N . LEU A 1 107 ? -9.582 4.736 -11.784 1.00 91.62 107 LEU A N 1
ATOM 865 C CA . LEU A 1 107 ? -9.538 3.753 -10.697 1.00 91.62 107 LEU A CA 1
ATOM 866 C C . LEU A 1 107 ? -10.021 4.348 -9.371 1.00 91.62 107 LEU A C 1
ATOM 868 O O . LEU A 1 107 ? -10.800 3.713 -8.665 1.00 91.62 107 LEU A O 1
ATOM 872 N N . GLN A 1 108 ? -9.640 5.586 -9.055 1.00 91.81 108 GLN A N 1
ATOM 873 C CA . GLN A 1 108 ? -10.145 6.287 -7.870 1.00 91.81 108 GLN A CA 1
ATOM 874 C C . GLN A 1 108 ? -11.673 6.437 -7.916 1.00 91.81 108 GLN A C 1
ATOM 876 O O . GLN A 1 108 ? -12.354 6.189 -6.925 1.00 91.81 108 GLN A O 1
ATOM 881 N N . GLN A 1 109 ? -12.231 6.770 -9.084 1.00 92.44 109 GLN A N 1
ATOM 882 C CA . GLN A 1 109 ? -13.682 6.837 -9.280 1.00 92.44 109 GLN A CA 1
ATOM 883 C C . GLN A 1 109 ? -14.356 5.465 -9.157 1.00 92.44 109 GLN A C 1
ATOM 885 O O . GLN A 1 109 ? -15.441 5.376 -8.587 1.00 92.44 109 GLN A O 1
ATOM 890 N N . ARG A 1 110 ? -13.719 4.397 -9.657 1.00 92.75 110 ARG A N 1
ATOM 891 C CA . ARG A 1 110 ? -14.246 3.024 -9.592 1.00 92.75 110 ARG A CA 1
ATOM 892 C C . ARG A 1 110 ? -14.302 2.488 -8.159 1.00 92.75 110 ARG A C 1
ATOM 894 O O . ARG A 1 110 ? -15.287 1.856 -7.795 1.00 92.75 110 ARG A O 1
ATOM 901 N N . TYR A 1 111 ? -13.254 2.713 -7.369 1.00 88.31 111 TYR A N 1
ATOM 902 C CA . TYR A 1 111 ? -13.089 2.102 -6.043 1.00 88.31 111 TYR A CA 1
ATOM 903 C C . TYR A 1 111 ? -13.468 3.031 -4.872 1.00 88.31 111 TYR A C 1
ATOM 905 O O . TYR A 1 111 ? -13.511 2.588 -3.724 1.00 88.31 111 TYR A O 1
ATOM 913 N N . GLY A 1 112 ? -13.789 4.301 -5.135 1.00 85.81 112 GLY A N 1
ATOM 914 C CA . GLY A 1 112 ? -14.345 5.225 -4.145 1.00 85.81 112 GLY A CA 1
ATOM 915 C C . GLY A 1 112 ? -13.317 5.718 -3.123 1.00 85.81 112 GLY A C 1
ATOM 916 O O . GLY A 1 112 ? -12.446 6.517 -3.457 1.00 85.81 112 GLY A O 1
ATOM 917 N N . GLN A 1 113 ? -13.439 5.297 -1.856 1.00 86.50 113 GLN A N 1
ATOM 918 C CA . GLN A 1 113 ? -12.514 5.685 -0.778 1.00 86.50 113 GLN A CA 1
ATOM 919 C C . GLN A 1 113 ? -11.139 5.042 -0.985 1.00 86.50 113 GLN A C 1
ATOM 921 O O . GLN A 1 113 ? -10.806 4.007 -0.401 1.00 86.50 113 GLN A O 1
ATOM 926 N N . THR A 1 114 ? -10.344 5.669 -1.847 1.00 91.38 114 THR A N 1
ATOM 927 C CA . THR A 1 114 ? -9.038 5.164 -2.247 1.00 91.38 114 THR A CA 1
ATOM 928 C C . THR A 1 114 ? -7.897 6.002 -1.711 1.00 91.38 114 THR A C 1
ATOM 930 O O . THR A 1 114 ? -7.931 7.229 -1.790 1.00 91.38 114 THR A O 1
ATOM 933 N N . GLN A 1 115 ? -6.842 5.332 -1.268 1.00 92.00 115 GLN A N 1
ATOM 934 C CA . GLN A 1 115 ? -5.535 5.945 -1.082 1.00 92.00 115 GLN A CA 1
ATOM 935 C C . GLN A 1 115 ? -4.633 5.510 -2.231 1.00 92.00 115 GLN A C 1
ATOM 937 O O . GLN A 1 115 ? -4.649 4.340 -2.601 1.00 92.00 115 GLN A O 1
ATOM 942 N N . VAL A 1 116 ? -3.862 6.432 -2.805 1.00 92.50 116 VAL A N 1
ATOM 943 C CA . VAL A 1 116 ? -2.922 6.110 -3.884 1.00 92.50 116 VAL A CA 1
ATOM 944 C C . VAL A 1 116 ? -1.503 6.200 -3.355 1.00 92.50 116 VAL A C 1
ATOM 946 O O . VAL A 1 116 ? -1.143 7.178 -2.702 1.00 92.50 116 VAL A O 1
ATOM 949 N N . ILE A 1 117 ? -0.705 5.179 -3.642 1.00 93.06 117 ILE A N 1
ATOM 950 C CA . ILE A 1 117 ? 0.740 5.187 -3.441 1.00 93.06 117 ILE A CA 1
ATOM 951 C C . ILE A 1 117 ? 1.426 4.831 -4.756 1.00 93.06 117 ILE A C 1
ATOM 953 O O . ILE A 1 117 ? 0.899 4.082 -5.576 1.00 93.06 117 ILE A O 1
ATOM 957 N N . GLY A 1 118 ? 2.603 5.392 -4.976 1.00 90.69 118 GLY A N 1
ATOM 958 C CA . GLY A 1 118 ? 3.373 5.178 -6.192 1.00 90.69 118 GLY A CA 1
ATOM 959 C C . GLY A 1 118 ? 4.420 6.265 -6.345 1.00 90.69 118 GLY A C 1
ATOM 960 O O . GLY A 1 118 ? 4.314 7.322 -5.721 1.00 90.69 118 GLY A O 1
ATOM 961 N N . CYS A 1 119 ? 5.408 6.019 -7.198 1.00 87.50 119 CYS A N 1
ATOM 962 C CA . CYS A 1 119 ? 6.573 6.891 -7.333 1.00 87.50 119 CYS A CA 1
ATOM 963 C C . CYS A 1 119 ? 6.195 8.342 -7.695 1.00 87.50 119 CYS A C 1
ATOM 965 O O . CYS A 1 119 ? 6.737 9.289 -7.133 1.00 87.50 119 CYS A O 1
ATOM 967 N N . HIS A 1 120 ? 5.187 8.530 -8.552 1.00 78.88 120 HIS A N 1
ATOM 968 C CA . HIS A 1 120 ? 4.685 9.863 -8.907 1.00 78.88 120 HIS A CA 1
ATOM 969 C C . HIS A 1 120 ? 3.685 10.444 -7.893 1.00 78.88 120 HIS A C 1
ATOM 971 O O . HIS A 1 120 ? 3.596 11.661 -7.762 1.00 78.88 120 HIS A O 1
ATOM 977 N N . SER A 1 121 ? 2.982 9.600 -7.131 1.00 64.94 121 SER A N 1
ATOM 978 C CA . SER A 1 121 ? 1.946 10.037 -6.181 1.00 64.94 121 SER A CA 1
ATOM 979 C C . SER A 1 121 ? 2.515 10.536 -4.846 1.00 64.94 121 SER A C 1
ATOM 981 O O . SER A 1 121 ? 1.825 11.231 -4.101 1.00 64.94 121 SER A O 1
ATOM 983 N N . MET A 1 122 ? 3.771 10.206 -4.525 1.00 57.19 122 MET A N 1
ATOM 984 C CA . MET A 1 122 ? 4.434 10.658 -3.294 1.00 57.19 122 MET A CA 1
ATOM 985 C C . MET A 1 122 ? 4.744 12.158 -3.273 1.00 57.19 122 MET A C 1
ATOM 987 O O . MET A 1 122 ? 4.899 12.728 -2.194 1.00 57.19 122 MET A O 1
ATOM 991 N N . LYS A 1 123 ? 4.776 12.820 -4.435 1.00 50.62 123 LYS A N 1
ATOM 992 C CA . LYS A 1 123 ? 4.945 14.279 -4.506 1.00 50.62 123 LYS A CA 1
ATOM 993 C C . LYS A 1 123 ? 3.720 15.027 -3.965 1.00 50.62 123 LYS A C 1
ATOM 995 O O . LYS A 1 123 ? 3.884 16.069 -3.339 1.00 50.62 123 LYS A O 1
ATOM 1000 N N . ASP A 1 124 ? 2.529 14.444 -4.097 1.00 44.19 124 ASP A N 1
ATOM 1001 C CA . ASP A 1 124 ? 1.269 15.068 -3.675 1.00 44.19 124 ASP A CA 1
ATOM 1002 C C . ASP A 1 124 ? 0.884 14.735 -2.222 1.00 44.19 124 ASP A C 1
ATOM 1004 O O . ASP A 1 124 ? 0.169 15.500 -1.571 1.00 44.19 124 ASP A O 1
ATOM 1008 N N . PHE A 1 125 ? 1.385 13.624 -1.662 1.00 45.25 125 PHE A N 1
ATOM 1009 C CA . PHE A 1 125 ? 1.071 13.218 -0.283 1.00 45.25 125 PHE A CA 1
ATOM 1010 C C . PHE A 1 125 ? 1.599 14.211 0.772 1.00 45.25 125 PHE A C 1
ATOM 1012 O O . PHE A 1 125 ? 0.970 14.388 1.815 1.00 45.25 125 PHE A O 1
ATOM 1019 N N . ASN A 1 126 ? 2.686 14.936 0.482 1.00 36.06 126 ASN A N 1
ATOM 1020 C CA . ASN A 1 126 ? 3.205 15.991 1.365 1.00 36.06 126 ASN A CA 1
ATOM 1021 C C . ASN A 1 126 ? 2.296 17.233 1.459 1.00 36.06 126 ASN A C 1
ATOM 1023 O O . ASN A 1 126 ? 2.460 18.028 2.381 1.00 36.06 126 ASN A O 1
ATOM 1027 N N . HIS A 1 127 ? 1.308 17.390 0.571 1.00 37.78 127 HIS A N 1
ATOM 1028 C CA . HIS A 1 127 ? 0.334 18.484 0.645 1.00 37.78 127 HIS A CA 1
ATOM 1029 C C . HIS A 1 127 ? -0.969 18.118 1.381 1.00 37.78 127 HIS A C 1
ATOM 1031 O O . HIS A 1 127 ? -1.733 19.013 1.734 1.00 37.78 127 HIS A O 1
ATOM 1037 N N . GLY A 1 128 ? -1.218 16.835 1.670 1.00 31.48 128 GLY A N 1
ATOM 1038 C CA . GLY A 1 128 ? -2.476 16.358 2.270 1.00 31.48 128 GLY A CA 1
ATOM 1039 C C . GLY A 1 128 ? -2.520 16.305 3.803 1.00 31.48 128 GLY A C 1
ATOM 1040 O O . GLY A 1 128 ? -3.561 15.975 4.364 1.00 31.48 128 GLY A O 1
ATOM 1041 N N . VAL A 1 129 ? -1.416 16.613 4.496 1.00 39.62 129 VAL A N 1
ATOM 1042 C CA . VAL A 1 129 ? -1.332 16.590 5.977 1.00 39.62 129 VAL A CA 1
ATOM 1043 C C . VAL A 1 129 ? -1.423 18.005 6.583 1.00 39.62 129 VAL A C 1
ATOM 1045 O O . VAL A 1 129 ? -1.251 18.191 7.785 1.00 39.62 129 VAL A O 1
ATOM 1048 N N . SER A 1 130 ? -1.740 19.028 5.782 1.00 36.16 130 SER A N 1
ATOM 1049 C CA . SER A 1 130 ? -1.884 20.406 6.266 1.00 36.16 130 SER A CA 1
ATOM 1050 C C . SER A 1 130 ? -3.352 20.780 6.504 1.00 36.16 130 SER A C 1
ATOM 1052 O O . SER A 1 130 ? -4.058 21.220 5.607 1.00 36.16 130 SER A O 1
ATOM 1054 N N . ALA A 1 131 ? -3.781 20.580 7.753 1.00 38.53 131 ALA A N 1
ATOM 1055 C CA . ALA A 1 131 ? -4.677 21.475 8.490 1.00 38.53 131 ALA A CA 1
ATOM 1056 C C . ALA A 1 131 ? -6.024 21.887 7.850 1.00 38.53 131 ALA A C 1
ATOM 1058 O O . ALA A 1 131 ? -6.229 23.064 7.575 1.00 38.53 131 ALA A O 1
ATOM 1059 N N . ASP A 1 132 ? -7.001 20.974 7.769 1.00 35.28 132 ASP A N 1
ATOM 1060 C CA . ASP A 1 132 ? -8.402 21.375 7.505 1.00 35.28 132 ASP A CA 1
ATOM 1061 C C . ASP A 1 132 ? -9.428 20.738 8.462 1.00 35.28 132 ASP A C 1
ATOM 1063 O O . ASP A 1 132 ? -10.532 20.341 8.098 1.00 35.28 132 ASP A O 1
ATOM 1067 N N . SER A 1 133 ? -9.056 20.610 9.740 1.00 39.00 133 SER A N 1
ATOM 1068 C CA . SER A 1 133 ? -10.008 20.245 10.796 1.00 39.00 133 SER A CA 1
ATOM 1069 C C . SER A 1 133 ? -9.670 20.917 12.126 1.00 39.00 133 SER A C 1
ATOM 1071 O O . SER A 1 133 ? -9.475 20.262 13.148 1.00 39.00 133 SER A O 1
ATOM 1073 N N . MET A 1 134 ? -9.619 22.247 12.130 1.00 36.59 134 MET A N 1
ATOM 1074 C CA . MET A 1 134 ? -9.683 23.035 13.359 1.00 36.59 134 MET A CA 1
ATOM 1075 C C . MET A 1 134 ? -10.535 24.286 13.129 1.00 36.59 134 MET A C 1
ATOM 1077 O O . MET A 1 134 ? -10.162 25.174 12.375 1.00 36.59 134 MET A O 1
ATOM 1081 N N . GLY A 1 135 ? -11.668 24.369 13.836 1.00 36.97 135 GLY A N 1
ATOM 1082 C CA . GLY A 1 135 ? -12.228 25.667 14.218 1.00 36.97 135 GLY A CA 1
ATOM 1083 C C . GLY A 1 135 ? -13.516 26.133 13.540 1.00 36.97 135 GLY A C 1
ATOM 1084 O O . GLY A 1 135 ? -13.637 27.316 13.247 1.00 36.97 135 GLY A O 1
ATOM 1085 N N . LYS A 1 136 ? -14.540 25.281 13.392 1.00 41.25 136 LYS A N 1
ATOM 1086 C CA . LYS A 1 136 ? -15.932 25.775 13.318 1.00 41.25 136 LYS A CA 1
ATOM 1087 C C . LYS A 1 136 ? -16.528 25.829 14.732 1.00 41.25 136 LYS A C 1
ATOM 1089 O O . LYS A 1 136 ? -17.423 25.066 15.077 1.00 41.25 136 LYS A O 1
ATOM 1094 N N . LEU A 1 137 ? -15.970 26.704 15.573 1.00 44.66 137 LEU A N 1
ATOM 1095 C CA . LEU A 1 137 ? -16.560 27.086 16.859 1.00 44.66 137 LEU A CA 1
ATOM 1096 C C . LEU A 1 137 ? -17.514 28.262 16.639 1.00 44.66 137 LEU A C 1
ATOM 1098 O O . LEU A 1 137 ? -17.236 29.186 15.876 1.00 44.66 137 LEU A O 1
ATOM 1102 N N . GLY A 1 138 ? -18.686 28.151 17.259 1.00 38.25 138 GLY A N 1
ATOM 1103 C CA . GLY A 1 138 ? -19.862 28.953 16.969 1.00 38.25 138 GLY A CA 1
ATOM 1104 C C . GLY A 1 138 ? -19.685 30.439 17.264 1.00 38.25 138 GLY A C 1
ATOM 1105 O O . GLY A 1 138 ? -19.188 30.837 18.314 1.00 38.25 138 GLY A O 1
ATOM 1106 N N . LYS A 1 139 ? -20.187 31.268 16.346 1.00 40.00 139 LYS A N 1
ATOM 1107 C CA . LYS A 1 139 ? -20.529 32.659 16.635 1.00 40.00 139 LYS A CA 1
ATOM 1108 C C . LYS A 1 139 ? -21.774 32.663 17.519 1.00 40.00 139 LYS A C 1
ATOM 1110 O O . LYS A 1 139 ? -22.888 32.508 17.024 1.00 40.00 139 LYS A O 1
ATOM 1115 N N . ILE A 1 140 ? -21.571 32.809 18.824 1.00 45.22 140 ILE A N 1
ATOM 1116 C CA . ILE A 1 140 ? -22.642 33.129 19.762 1.00 45.22 140 ILE A CA 1
ATOM 1117 C C . ILE A 1 140 ? -22.880 34.635 19.671 1.00 45.22 140 ILE A C 1
ATOM 1119 O O . ILE A 1 140 ? -21.976 35.449 19.836 1.00 45.22 140 ILE A O 1
ATOM 1123 N N . SER A 1 141 ? -24.122 34.960 19.339 1.00 45.25 141 SER A N 1
ATOM 1124 C CA . SER A 1 141 ? -24.724 36.283 19.327 1.00 45.25 141 SER A CA 1
ATOM 1125 C C . SER A 1 141 ? -24.604 36.963 20.693 1.00 45.25 141 SER A C 1
ATOM 1127 O O . SER A 1 141 ? -25.117 36.439 21.677 1.00 45.25 141 SER A O 1
ATOM 1129 N N . HIS A 1 142 ? -24.035 38.167 20.736 1.00 39.06 142 HIS A N 1
ATOM 1130 C CA . HIS A 1 142 ? -24.367 39.149 21.764 1.00 39.06 142 HIS A CA 1
ATOM 1131 C C . HIS A 1 142 ? -24.675 40.482 21.089 1.00 39.06 142 HIS A C 1
ATOM 1133 O O . HIS A 1 142 ? -23.808 41.143 20.525 1.00 39.06 142 HIS A O 1
ATOM 1139 N N . LYS A 1 143 ? -25.965 40.809 21.111 1.00 42.03 143 LYS A N 1
ATOM 1140 C CA . LYS A 1 143 ? -26.529 42.109 20.780 1.00 42.03 143 LYS A CA 1
ATOM 1141 C C . LYS A 1 143 ? -26.531 42.907 22.088 1.00 42.03 143 LYS A C 1
ATOM 1143 O O . LYS A 1 143 ? -27.116 42.437 23.064 1.00 42.03 143 LYS A O 1
ATOM 1148 N N . GLN A 1 144 ? -25.873 44.057 22.105 1.00 49.06 144 GLN A N 1
ATOM 1149 C CA . GLN A 1 144 ? -26.185 45.170 23.000 1.00 49.06 144 GLN A CA 1
ATOM 1150 C C . GLN A 1 144 ? -26.489 46.372 22.119 1.00 49.06 144 GLN A C 1
ATOM 1152 O O . GLN A 1 144 ? -25.772 46.530 21.105 1.00 49.06 144 GLN A O 1
#

Foldseek 3Di:
DDPVVVVVVVVVVVVVVVVVVVVCVVQQAAEAEEEEELADDDLVLLVVLLVVLVVVVVCCVVNNHPHQWYWYDEPVDIDIGRHRDDSVCSNPDHRHHHDDPVVVVVVCVVRPRYDYTYSVCVVCVVVPVDDDPDDPDDDDDDDD

Secondary structure (DSSP, 8-state):
--HHHHHHHHHHHHHHHHHHHHHHHHTPPPEEEEEEE--S--HHHHHHHHHHHHHHHHHHHTTSSEEEEEEEE-SS-EEEESSPPPHHHHHTPPP-S---HHHHHHHHHHHSSEEEEETTTHHHHTTTTS--SS----------